Protein AF-A0A2N3D453-F1 (afdb_monomer)

Structure (mmCIF, N/CA/C/O backbone):
data_AF-A0A2N3D453-F1
#
_entry.id   AF-A0A2N3D453-F1
#
loop_
_atom_site.group_PDB
_atom_site.id
_atom_site.type_symbol
_atom_site.label_atom_id
_atom_site.label_alt_id
_atom_site.label_comp_id
_atom_site.label_asym_id
_atom_site.label_entity_id
_atom_site.label_seq_id
_atom_site.pdbx_PDB_ins_code
_atom_site.Cartn_x
_atom_site.Cartn_y
_atom_site.Cartn_z
_atom_site.occupancy
_atom_site.B_iso_or_equiv
_atom_site.auth_seq_id
_atom_site.auth_comp_id
_atom_site.auth_asym_id
_atom_site.auth_atom_id
_atom_site.pdbx_PDB_model_num
ATOM 1 N N . MET A 1 1 ? -14.803 -18.365 16.495 1.00 39.78 1 MET A N 1
ATOM 2 C CA . MET A 1 1 ? -14.904 -17.009 17.071 1.00 39.78 1 MET A CA 1
ATOM 3 C C . MET A 1 1 ? -15.376 -16.072 15.987 1.00 39.78 1 MET A C 1
ATOM 5 O O . MET A 1 1 ? -15.362 -16.473 14.824 1.00 39.78 1 MET A O 1
ATOM 9 N N . THR A 1 2 ? -15.846 -14.882 16.350 1.00 40.41 2 THR A N 1
ATOM 10 C CA . THR A 1 2 ? -15.917 -13.792 15.379 1.00 40.41 2 THR A CA 1
ATOM 11 C C . THR A 1 2 ? -14.514 -13.648 14.814 1.00 40.41 2 THR A C 1
ATOM 13 O O . THR A 1 2 ? -13.542 -13.554 15.562 1.00 40.41 2 THR A O 1
ATOM 16 N N . ARG A 1 3 ? -14.399 -13.803 13.494 1.00 49.47 3 ARG A N 1
ATOM 17 C CA . ARG A 1 3 ? -13.155 -13.505 12.787 1.00 49.47 3 ARG A CA 1
ATOM 18 C C . ARG A 1 3 ? -12.674 -12.125 13.255 1.00 49.47 3 ARG A C 1
ATOM 20 O O . ARG A 1 3 ? -13.547 -11.288 13.498 1.00 49.47 3 ARG A O 1
ATOM 27 N N . PRO A 1 4 ? -11.356 -11.882 13.383 1.00 57.12 4 PRO A N 1
ATOM 28 C CA . PRO A 1 4 ? -10.873 -10.530 13.635 1.00 57.12 4 PRO A CA 1
ATOM 29 C C . PRO A 1 4 ? -11.554 -9.585 12.642 1.00 57.12 4 PRO A C 1
ATOM 31 O O . PRO A 1 4 ? -11.646 -9.903 11.451 1.00 57.12 4 PRO A O 1
ATOM 34 N N . THR A 1 5 ? -12.115 -8.485 13.142 1.00 71.12 5 THR A N 1
ATOM 35 C CA . THR A 1 5 ? -12.783 -7.504 12.288 1.00 71.12 5 THR A CA 1
ATOM 36 C C . THR A 1 5 ? -11.718 -6.853 11.418 1.00 71.12 5 THR A C 1
ATOM 38 O O . THR A 1 5 ? -10.895 -6.076 11.893 1.00 71.12 5 THR A O 1
ATOM 41 N N . ILE A 1 6 ? -11.700 -7.217 10.137 1.00 72.12 6 ILE A N 1
ATOM 42 C CA . ILE A 1 6 ? -10.773 -6.654 9.159 1.00 72.12 6 ILE A CA 1
ATOM 43 C C . ILE A 1 6 ? -11.429 -5.412 8.574 1.00 72.12 6 ILE A C 1
ATOM 45 O O . ILE A 1 6 ? -12.421 -5.509 7.853 1.00 72.12 6 ILE A O 1
ATOM 49 N N . ILE A 1 7 ? -10.853 -4.249 8.863 1.00 77.31 7 ILE A N 1
ATOM 50 C CA . ILE A 1 7 ? -11.310 -2.974 8.315 1.00 77.31 7 ILE A CA 1
ATOM 51 C C . ILE A 1 7 ? -10.452 -2.646 7.092 1.00 77.31 7 ILE A C 1
ATOM 53 O O . ILE A 1 7 ? -9.254 -2.388 7.203 1.00 77.31 7 ILE A O 1
ATOM 57 N N . GLY A 1 8 ? -11.063 -2.663 5.908 1.00 79.62 8 GLY A N 1
ATOM 58 C CA . GLY A 1 8 ? -10.411 -2.244 4.670 1.00 79.62 8 GLY A CA 1
ATOM 59 C C . GLY A 1 8 ? -10.486 -0.729 4.491 1.00 79.62 8 GLY A C 1
ATOM 60 O O . GLY A 1 8 ? -11.542 -0.204 4.146 1.00 79.62 8 GLY A O 1
ATOM 61 N N . LEU A 1 9 ? -9.371 -0.020 4.675 1.00 77.75 9 LEU A N 1
ATOM 62 C CA . LEU A 1 9 ? -9.300 1.415 4.387 1.00 77.75 9 LEU A CA 1
ATOM 63 C C . LEU A 1 9 ? -9.117 1.651 2.881 1.00 77.75 9 LEU A C 1
ATOM 65 O O . LEU A 1 9 ? -8.085 1.313 2.307 1.00 77.75 9 LEU A O 1
ATOM 69 N N . THR A 1 10 ? -10.115 2.256 2.236 1.00 75.88 10 THR A N 1
ATOM 70 C CA . THR A 1 10 ? -10.111 2.562 0.794 1.00 75.88 10 THR A CA 1
ATOM 71 C C . THR A 1 10 ? -10.415 4.037 0.526 1.00 75.88 10 THR A C 1
ATOM 73 O O . THR A 1 10 ? -11.005 4.727 1.351 1.00 75.88 10 THR A O 1
ATOM 76 N N . GLY A 1 11 ? -10.001 4.536 -0.641 1.00 61.94 11 GLY A N 1
ATOM 77 C CA . GLY A 1 11 ? -10.171 5.927 -1.070 1.00 61.94 11 GLY A CA 1
ATOM 78 C C . GLY A 1 11 ? -9.122 6.350 -2.104 1.00 61.94 11 GLY A C 1
ATOM 79 O O . GLY A 1 11 ? -8.023 5.795 -2.142 1.00 61.94 11 GLY A O 1
ATOM 80 N N . SER A 1 12 ? -9.431 7.347 -2.934 1.00 57.06 12 SER A N 1
ATOM 81 C CA . SER A 1 12 ? -8.533 7.853 -3.987 1.00 57.06 12 SER A CA 1
ATOM 82 C C . SER A 1 12 ? -7.247 8.500 -3.442 1.00 57.06 12 SER A C 1
ATOM 84 O O . SER A 1 12 ? -7.064 8.669 -2.229 1.00 57.06 12 SER A O 1
ATOM 86 N N . ILE A 1 13 ? -6.316 8.840 -4.337 1.00 58.38 13 ILE A N 1
ATOM 87 C CA . ILE A 1 13 ? -5.075 9.559 -4.000 1.00 58.38 13 ILE A CA 1
ATOM 88 C C . ILE A 1 13 ? -5.427 10.885 -3.303 1.00 58.38 13 ILE A C 1
ATOM 90 O O . ILE A 1 13 ? -6.366 11.564 -3.703 1.00 58.38 13 ILE A O 1
ATOM 94 N N . GLY A 1 14 ? -4.709 11.227 -2.227 1.00 59.25 14 GLY A N 1
ATOM 95 C CA . GLY A 1 14 ? -4.921 12.469 -1.467 1.00 59.25 14 GLY A CA 1
ATOM 96 C C . GLY A 1 14 ? -6.113 12.472 -0.499 1.00 59.25 14 GLY A C 1
ATOM 97 O O . GLY A 1 14 ? -6.264 13.413 0.268 1.00 59.25 14 GLY A O 1
ATOM 98 N N . MET A 1 15 ? -6.920 11.408 -0.450 1.00 68.19 15 MET A N 1
ATOM 99 C CA . MET A 1 15 ? -8.155 11.355 0.353 1.00 68.19 15 MET A CA 1
ATOM 100 C C . MET A 1 15 ? -7.938 10.938 1.821 1.00 68.19 15 MET A C 1
ATOM 102 O O . MET A 1 15 ? -8.749 10.216 2.382 1.00 68.19 15 MET A O 1
ATOM 106 N N . GLY A 1 16 ? -6.804 11.283 2.438 1.00 68.56 16 GLY A N 1
ATOM 107 C CA . GLY A 1 16 ? -6.611 11.104 3.889 1.00 68.56 16 GLY A CA 1
ATOM 108 C C . GLY A 1 16 ? -6.492 9.666 4.430 1.00 68.56 16 GLY A C 1
ATOM 109 O O . GLY A 1 16 ? -6.442 9.494 5.644 1.00 68.56 16 GLY A O 1
ATOM 110 N N . LYS A 1 17 ? -6.388 8.626 3.585 1.00 82.69 17 LYS A N 1
ATOM 111 C CA . LYS A 1 17 ? -6.234 7.220 4.034 1.00 82.69 17 LYS A CA 1
ATOM 112 C C . LYS A 1 17 ? -5.098 7.023 5.038 1.00 82.69 17 LYS A C 1
ATOM 114 O O . LYS A 1 17 ? -5.311 6.423 6.082 1.00 82.69 17 LYS A O 1
ATOM 119 N N . SER A 1 18 ? -3.911 7.559 4.744 1.00 77.81 18 SER A N 1
ATOM 120 C CA . SER A 1 18 ? -2.746 7.455 5.632 1.00 77.81 18 SER A CA 1
ATOM 121 C C . SER A 1 18 ? -2.976 8.174 6.965 1.00 77.81 18 SER A C 1
ATOM 123 O O . SER A 1 18 ? -2.471 7.741 7.994 1.00 77.81 18 SER A O 1
ATOM 125 N N . THR A 1 19 ? -3.786 9.238 6.972 1.00 81.69 19 THR A N 1
ATOM 126 C CA . THR A 1 19 ? -4.189 9.940 8.198 1.00 81.69 19 THR A CA 1
ATOM 127 C C . THR A 1 19 ? -5.107 9.074 9.056 1.00 81.69 19 THR A C 1
ATOM 129 O O . THR A 1 19 ? -4.885 8.964 10.256 1.00 81.69 19 THR A O 1
ATOM 132 N N . VAL A 1 20 ? -6.101 8.426 8.449 1.00 82.00 20 VAL A N 1
ATOM 133 C CA . VAL A 1 20 ? -7.009 7.501 9.147 1.00 82.00 20 VAL A CA 1
ATOM 134 C C . VAL A 1 20 ? -6.260 6.262 9.644 1.00 82.00 20 VAL A C 1
ATOM 136 O O . VAL A 1 20 ? -6.432 5.861 10.790 1.00 82.00 20 VAL A O 1
ATOM 139 N N . ALA A 1 21 ? -5.379 5.691 8.822 1.00 82.12 21 ALA A N 1
ATOM 140 C CA . ALA A 1 21 ? -4.522 4.571 9.197 1.00 82.12 21 ALA A CA 1
ATOM 141 C C . ALA A 1 21 ? -3.655 4.901 10.427 1.00 82.12 21 ALA A C 1
ATOM 143 O O . ALA A 1 21 ? -3.597 4.113 11.366 1.00 82.12 21 ALA A O 1
ATOM 144 N N . ALA A 1 22 ? -3.056 6.096 10.477 1.00 83.06 22 ALA A N 1
ATOM 145 C CA . ALA A 1 22 ? -2.294 6.541 11.643 1.00 83.06 22 ALA A CA 1
ATOM 146 C C . ALA A 1 22 ? -3.154 6.617 12.916 1.00 83.06 22 ALA A C 1
ATOM 148 O O . ALA A 1 22 ? -2.691 6.235 13.983 1.00 83.06 22 ALA A O 1
ATOM 149 N N . MET A 1 23 ? -4.416 7.044 12.810 1.00 82.06 23 MET A N 1
ATOM 150 C CA . MET A 1 23 ? -5.330 7.100 13.958 1.00 82.06 23 MET A CA 1
ATOM 151 C C . MET A 1 23 ? -5.681 5.704 14.497 1.00 82.06 23 MET A C 1
ATOM 153 O O . MET A 1 23 ? -5.746 5.530 15.710 1.00 82.06 23 MET A O 1
ATOM 157 N N . PHE A 1 24 ? -5.857 4.701 13.627 1.00 77.69 24 PHE A N 1
ATOM 158 C CA . PHE A 1 24 ? -6.012 3.305 14.062 1.00 77.69 24 PHE A CA 1
ATOM 159 C C . PHE A 1 24 ? -4.759 2.796 14.786 1.00 77.69 24 PHE A C 1
ATOM 161 O O . PHE A 1 24 ? -4.869 2.202 15.858 1.00 77.69 24 PHE A O 1
ATOM 168 N N . ALA A 1 25 ? -3.573 3.091 14.247 1.00 75.81 25 ALA A N 1
ATOM 169 C CA . ALA A 1 25 ? -2.308 2.711 14.873 1.00 75.81 25 ALA A CA 1
ATOM 170 C C . ALA A 1 25 ? -2.106 3.383 16.246 1.00 75.81 25 ALA A C 1
ATOM 172 O O . ALA A 1 25 ? -1.713 2.718 17.202 1.00 75.81 25 ALA A O 1
ATOM 173 N N . GLU A 1 26 ? -2.427 4.676 16.375 1.00 73.88 26 GLU A N 1
ATOM 174 C CA . GLU A 1 26 ? -2.403 5.417 17.650 1.00 73.88 26 GLU A CA 1
ATOM 175 C C . GLU A 1 26 ? -3.359 4.818 18.695 1.00 73.88 26 GLU A C 1
ATOM 177 O O . GLU A 1 26 ? -3.071 4.863 19.889 1.00 73.88 26 GLU A O 1
ATOM 182 N N . ALA A 1 27 ? -4.473 4.226 18.255 1.00 67.94 27 ALA A N 1
ATOM 183 C CA . ALA A 1 27 ? -5.423 3.521 19.114 1.00 67.94 27 ALA A CA 1
ATOM 184 C C . ALA A 1 27 ? -4.988 2.082 19.470 1.00 67.94 27 ALA A C 1
ATOM 186 O O . ALA A 1 27 ? -5.757 1.341 20.080 1.00 67.94 27 ALA A O 1
ATOM 187 N N . GLY A 1 28 ? -3.773 1.668 19.093 1.00 68.12 28 GLY A N 1
ATOM 188 C CA . GLY A 1 28 ? -3.235 0.334 19.368 1.00 68.12 28 GLY A CA 1
ATOM 189 C C . GLY A 1 28 ? -3.759 -0.761 18.436 1.00 68.12 28 GLY A C 1
ATOM 190 O O . GLY A 1 28 ? -3.516 -1.940 18.687 1.00 68.12 28 GLY A O 1
ATOM 191 N N . ILE A 1 29 ? -4.463 -0.396 17.360 1.00 72.75 29 ILE A N 1
ATOM 192 C CA . ILE A 1 29 ? -4.962 -1.349 16.368 1.00 72.75 29 ILE A CA 1
ATOM 193 C C . ILE A 1 29 ? -3.864 -1.580 15.324 1.00 72.75 29 ILE A C 1
ATOM 195 O O . ILE A 1 29 ? -3.398 -0.616 14.711 1.00 72.75 29 ILE A O 1
ATOM 199 N N . PRO A 1 30 ? -3.439 -2.834 15.086 1.00 72.44 30 PRO A N 1
ATOM 200 C CA . PRO A 1 30 ? -2.438 -3.131 14.072 1.00 72.44 30 PRO A CA 1
ATOM 201 C C . PRO A 1 30 ? -2.895 -2.676 12.681 1.00 72.44 30 PRO A C 1
ATOM 203 O O . PRO A 1 30 ? -4.005 -2.984 12.247 1.00 72.44 30 PRO A O 1
ATOM 206 N N . VAL A 1 31 ? -2.008 -2.001 11.948 1.00 83.38 31 VAL A N 1
ATOM 207 C CA . VAL A 1 31 ? -2.267 -1.526 10.583 1.00 83.38 31 VAL A CA 1
ATOM 208 C C . VAL A 1 31 ? -1.306 -2.180 9.600 1.00 83.38 31 VAL A C 1
ATOM 210 O O . VAL A 1 31 ? -0.094 -2.159 9.79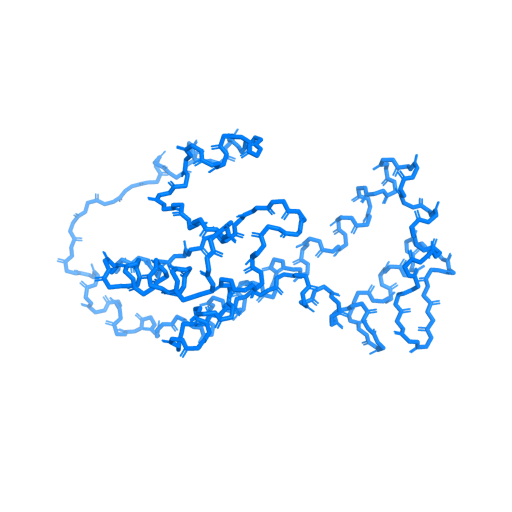8 1.00 83.38 31 VAL A O 1
ATOM 213 N N . PHE A 1 32 ? -1.859 -2.714 8.511 1.00 84.88 32 PHE A N 1
ATOM 214 C CA . PHE A 1 32 ? -1.097 -3.202 7.367 1.00 84.88 32 PHE A CA 1
ATOM 215 C C . PHE A 1 32 ? -1.178 -2.190 6.219 1.00 84.88 32 PHE A C 1
ATOM 217 O O . PHE A 1 32 ? -2.238 -2.025 5.611 1.00 84.88 32 PHE A O 1
ATOM 224 N N . ASP A 1 33 ? -0.066 -1.522 5.915 1.00 88.75 33 ASP A N 1
ATOM 225 C CA . ASP A 1 33 ? 0.046 -0.592 4.788 1.00 88.75 33 ASP A CA 1
ATOM 226 C C . ASP A 1 33 ? 0.712 -1.297 3.598 1.00 88.75 33 ASP A C 1
ATOM 228 O O . ASP A 1 33 ? 1.924 -1.505 3.569 1.00 88.75 33 ASP A O 1
ATOM 232 N N . ALA A 1 34 ? -0.095 -1.664 2.601 1.00 83.62 34 ALA A N 1
ATOM 233 C CA . ALA A 1 34 ? 0.393 -2.355 1.414 1.00 83.62 34 ALA A CA 1
ATOM 234 C C . ALA A 1 34 ? 1.418 -1.523 0.623 1.00 83.62 34 ALA A C 1
ATOM 236 O O . ALA A 1 34 ? 2.385 -2.089 0.117 1.00 83.62 34 ALA A O 1
ATOM 237 N N . ASP A 1 35 ? 1.250 -0.200 0.540 1.00 84.69 35 ASP A N 1
ATOM 238 C CA . ASP A 1 35 ? 2.171 0.658 -0.208 1.00 84.69 35 ASP A CA 1
ATOM 239 C C . ASP A 1 35 ? 3.526 0.729 0.502 1.00 84.69 35 ASP A C 1
ATOM 241 O O . ASP A 1 35 ? 4.571 0.666 -0.147 1.00 84.69 35 ASP A O 1
ATOM 245 N N . ALA A 1 36 ? 3.530 0.832 1.833 1.00 88.19 36 ALA A N 1
ATOM 246 C CA . ALA A 1 36 ? 4.760 0.803 2.623 1.00 88.19 36 ALA A CA 1
ATOM 247 C C . ALA A 1 36 ? 5.500 -0.537 2.477 1.00 88.19 36 ALA A C 1
ATOM 249 O O . ALA A 1 36 ? 6.716 -0.550 2.279 1.00 88.19 36 ALA A O 1
ATOM 250 N N . GLU A 1 37 ? 4.770 -1.652 2.497 1.00 91.94 37 GLU A N 1
ATOM 251 C CA . GLU A 1 37 ? 5.338 -2.989 2.305 1.00 91.94 37 GLU A CA 1
ATOM 252 C C . GLU A 1 37 ? 5.944 -3.157 0.906 1.00 91.94 37 GLU A C 1
ATOM 254 O O . GLU A 1 37 ? 7.070 -3.637 0.778 1.00 91.94 37 GLU A O 1
ATOM 259 N N . VAL A 1 38 ? 5.259 -2.697 -0.149 1.00 90.75 38 VAL A N 1
ATOM 260 C CA . VAL A 1 38 ? 5.803 -2.695 -1.521 1.00 90.75 38 VAL A CA 1
ATOM 261 C C . VAL A 1 38 ? 7.078 -1.863 -1.599 1.00 90.75 38 VAL A C 1
ATOM 263 O O . VAL A 1 38 ? 8.069 -2.316 -2.167 1.00 90.75 38 VAL A O 1
ATOM 266 N N . ARG A 1 39 ? 7.096 -0.672 -0.990 1.00 91.62 39 ARG A N 1
ATOM 267 C CA . ARG A 1 39 ? 8.293 0.184 -0.955 1.00 91.62 39 ARG A CA 1
ATOM 268 C C . ARG A 1 39 ? 9.466 -0.500 -0.265 1.00 91.62 39 ARG A C 1
ATOM 270 O O . ARG A 1 39 ? 10.579 -0.405 -0.766 1.00 91.62 39 ARG A O 1
ATOM 277 N N . ALA A 1 40 ? 9.221 -1.193 0.844 1.00 93.19 40 ALA A N 1
ATOM 278 C CA . ALA A 1 40 ? 10.253 -1.954 1.540 1.00 93.19 40 ALA A CA 1
ATOM 279 C C . ALA A 1 40 ? 10.769 -3.119 0.680 1.00 93.19 40 ALA A C 1
ATOM 281 O O . ALA A 1 40 ? 11.975 -3.320 0.569 1.00 93.19 40 ALA A O 1
ATOM 282 N N . MET A 1 41 ? 9.868 -3.849 0.019 1.00 95.44 41 MET A N 1
ATOM 283 C CA . MET A 1 41 ? 10.210 -4.953 -0.885 1.00 95.44 41 MET A CA 1
ATOM 284 C C . MET A 1 41 ? 10.979 -4.526 -2.140 1.00 95.44 41 MET A C 1
ATOM 286 O O . MET A 1 41 ? 11.701 -5.337 -2.716 1.00 95.44 41 MET A O 1
ATOM 290 N N . GLN A 1 42 ? 10.797 -3.282 -2.577 1.00 95.44 42 GLN A N 1
ATOM 291 C CA . GLN A 1 42 ? 11.450 -2.696 -3.748 1.00 95.44 42 GLN A CA 1
ATOM 292 C C . GLN A 1 42 ? 12.680 -1.843 -3.398 1.00 95.44 42 GLN A C 1
ATOM 294 O O . GLN A 1 42 ? 13.316 -1.322 -4.311 1.00 95.44 42 GLN A O 1
ATOM 299 N N . GLY A 1 43 ? 12.998 -1.663 -2.112 1.00 93.94 43 GLY A N 1
ATOM 300 C CA . GLY A 1 43 ? 14.156 -0.891 -1.653 1.00 93.94 43 GLY A CA 1
ATOM 301 C C . GLY A 1 43 ? 15.495 -1.626 -1.826 1.00 93.94 43 GLY A C 1
ATOM 302 O O . GLY A 1 43 ? 15.534 -2.709 -2.417 1.00 93.94 43 GLY A O 1
ATOM 303 N N . PRO A 1 44 ? 16.601 -1.073 -1.292 1.00 94.31 44 PRO A N 1
ATOM 304 C CA . PRO A 1 44 ? 17.932 -1.669 -1.411 1.00 94.31 44 PRO A CA 1
ATOM 305 C C . PRO A 1 44 ? 17.958 -3.102 -0.863 1.00 94.31 44 PRO A C 1
ATOM 307 O O . PRO A 1 44 ? 17.609 -3.337 0.293 1.00 94.31 44 PRO A O 1
ATOM 310 N N . GLY A 1 45 ? 18.349 -4.071 -1.697 1.00 91.62 45 GLY A N 1
ATOM 311 C CA . GLY A 1 45 ? 18.359 -5.495 -1.329 1.00 91.62 45 GLY A CA 1
ATOM 312 C C . GLY A 1 45 ? 16.972 -6.114 -1.099 1.00 91.62 45 GLY A C 1
ATOM 313 O O . GLY A 1 45 ? 16.874 -7.192 -0.514 1.00 91.62 45 GLY A O 1
ATOM 314 N N . GLY A 1 46 ? 15.902 -5.440 -1.524 1.00 93.62 46 GLY A N 1
ATOM 315 C CA . GLY A 1 46 ? 14.531 -5.901 -1.348 1.00 93.62 46 GLY A CA 1
ATOM 316 C C . GLY A 1 46 ? 14.215 -7.174 -2.140 1.00 93.62 46 GLY A C 1
ATOM 317 O O . GLY A 1 46 ? 14.742 -7.410 -3.226 1.00 93.62 46 GLY A O 1
ATOM 318 N N . GLU A 1 47 ? 13.315 -8.000 -1.604 1.00 94.31 47 GLU A N 1
ATOM 319 C CA . GLU A 1 47 ? 13.004 -9.329 -2.154 1.00 94.31 47 GLU A CA 1
ATOM 320 C C . GLU A 1 47 ? 12.399 -9.308 -3.566 1.00 94.31 47 GLU A C 1
ATOM 322 O O . GLU A 1 47 ? 12.505 -10.293 -4.295 1.00 94.31 47 GLU A O 1
ATOM 327 N N . LEU A 1 48 ? 11.794 -8.188 -3.977 1.00 95.19 48 LEU A N 1
ATOM 328 C CA . LEU A 1 48 ? 11.235 -8.044 -5.321 1.00 95.19 48 LEU A CA 1
ATOM 329 C C . LEU A 1 48 ? 12.273 -7.598 -6.354 1.00 95.19 48 LEU A C 1
ATOM 331 O O . LEU A 1 48 ? 12.036 -7.771 -7.547 1.00 95.19 48 LEU A O 1
ATOM 335 N N . VAL A 1 49 ? 13.414 -7.050 -5.925 1.00 96.62 49 VAL A N 1
ATOM 336 C CA . VAL A 1 49 ? 14.419 -6.461 -6.823 1.00 96.62 49 VAL A CA 1
ATOM 337 C C . VAL A 1 49 ? 14.928 -7.472 -7.863 1.00 96.62 49 VAL A C 1
ATOM 339 O O . VAL A 1 49 ? 14.863 -7.150 -9.048 1.00 96.62 49 VAL A O 1
ATOM 342 N N . PRO A 1 50 ? 15.338 -8.709 -7.508 1.00 97.00 50 PRO A N 1
ATOM 343 C CA . PRO A 1 50 ? 15.844 -9.659 -8.503 1.00 97.00 50 PRO A CA 1
ATOM 344 C C . PRO A 1 50 ? 14.781 -10.097 -9.520 1.00 97.00 50 PRO A C 1
ATOM 346 O O . PRO A 1 50 ? 15.074 -10.240 -10.704 1.00 97.00 50 PRO A O 1
ATOM 349 N N . ALA A 1 51 ? 13.540 -10.302 -9.066 1.00 96.31 51 ALA A N 1
ATOM 350 C CA . ALA A 1 51 ? 12.439 -10.718 -9.933 1.00 96.31 51 ALA A CA 1
ATOM 351 C C . ALA A 1 51 ? 12.017 -9.596 -10.894 1.00 96.31 51 ALA A C 1
ATOM 353 O O . ALA A 1 51 ? 11.742 -9.856 -12.065 1.00 96.31 51 ALA A O 1
ATOM 354 N N . ILE A 1 52 ? 12.001 -8.350 -10.408 1.00 96.56 52 ILE A N 1
ATOM 355 C CA . ILE A 1 52 ? 11.720 -7.168 -11.226 1.00 96.56 52 ILE A CA 1
ATOM 356 C C . ILE A 1 52 ? 12.836 -6.955 -12.251 1.00 96.56 52 ILE A C 1
ATOM 358 O O . ILE A 1 52 ? 12.523 -6.780 -13.421 1.00 96.56 52 ILE A O 1
ATOM 362 N N . GLU A 1 53 ? 14.109 -7.054 -11.864 1.00 97.06 53 GLU A N 1
ATOM 363 C CA . GLU A 1 53 ? 15.230 -6.910 -12.804 1.00 97.06 53 GLU A CA 1
ATOM 364 C C . GLU A 1 53 ? 15.215 -7.988 -13.894 1.00 97.06 53 GLU A C 1
ATOM 366 O O . GLU A 1 53 ? 15.441 -7.692 -15.063 1.00 97.06 53 GLU A O 1
ATOM 371 N N . ALA A 1 54 ? 14.890 -9.237 -13.547 1.00 96.81 54 ALA A N 1
ATOM 372 C CA . ALA A 1 54 ? 14.795 -10.316 -14.528 1.00 96.81 54 ALA A CA 1
ATOM 373 C C . ALA A 1 54 ? 13.660 -10.100 -15.548 1.00 96.81 54 ALA A C 1
ATOM 375 O O . ALA A 1 54 ? 13.806 -10.453 -16.718 1.00 96.81 54 ALA A O 1
ATOM 376 N N . ALA A 1 55 ? 12.528 -9.538 -15.113 1.00 95.75 55 ALA A N 1
ATOM 377 C CA . ALA A 1 55 ? 11.373 -9.275 -15.973 1.00 95.75 55 ALA A CA 1
ATOM 378 C C . ALA A 1 55 ? 11.469 -7.945 -16.741 1.00 95.75 55 ALA A C 1
ATOM 380 O O . ALA A 1 55 ? 10.888 -7.818 -17.821 1.00 95.75 55 ALA A O 1
ATOM 381 N N . PHE A 1 56 ? 12.196 -6.974 -16.185 1.00 96.38 56 PHE A N 1
ATOM 382 C CA . PHE A 1 56 ? 12.361 -5.612 -16.692 1.00 96.38 56 PHE A CA 1
ATOM 383 C C . PHE A 1 56 ? 13.831 -5.179 -16.559 1.00 96.38 56 PHE A C 1
ATOM 385 O O . PHE A 1 56 ? 14.162 -4.380 -15.677 1.00 96.38 56 PHE A O 1
ATOM 392 N N . PRO A 1 57 ? 14.739 -5.697 -17.404 1.00 96.81 57 PRO A N 1
ATOM 393 C CA . PRO A 1 57 ? 16.163 -5.404 -17.283 1.00 96.81 57 PRO A CA 1
ATOM 394 C C . PRO A 1 57 ? 16.475 -3.903 -17.327 1.00 96.81 57 PRO A C 1
ATOM 396 O O . PRO A 1 57 ? 15.891 -3.146 -18.110 1.00 96.81 57 PRO A O 1
ATOM 399 N N . GLY A 1 58 ? 17.407 -3.465 -16.482 1.00 96.31 58 GLY A N 1
ATOM 400 C CA . GLY A 1 58 ? 17.821 -2.068 -16.342 1.00 96.31 58 GLY A CA 1
ATOM 401 C C . GLY A 1 58 ? 16.865 -1.189 -15.529 1.00 96.31 58 GLY A C 1
ATOM 402 O O . GLY A 1 58 ? 17.072 0.028 -15.477 1.00 96.31 58 GLY A O 1
ATOM 403 N N . SER A 1 59 ? 15.835 -1.773 -14.909 1.00 96.50 59 SER A N 1
ATOM 404 C CA . SER A 1 59 ? 14.869 -1.061 -14.060 1.00 96.50 59 SER A CA 1
ATOM 405 C C . SER A 1 59 ? 15.226 -1.079 -12.572 1.00 96.50 59 SER A C 1
ATOM 407 O O . SER A 1 59 ? 14.490 -0.527 -11.755 1.00 96.50 59 SER A O 1
ATOM 409 N N . THR A 1 60 ? 16.354 -1.686 -12.202 1.00 96.81 60 THR A N 1
ATOM 410 C CA . THR A 1 60 ? 16.846 -1.718 -10.823 1.00 96.81 60 THR A CA 1
ATOM 411 C C . THR A 1 60 ? 18.292 -1.232 -10.706 1.00 96.81 60 THR A C 1
ATOM 413 O O . THR A 1 60 ? 19.002 -1.038 -11.696 1.00 96.81 60 THR A O 1
ATOM 416 N N . GLY A 1 61 ? 18.722 -0.989 -9.470 1.00 92.88 61 GLY A N 1
ATOM 417 C CA . GLY A 1 61 ? 20.058 -0.526 -9.129 1.00 92.88 61 GLY A CA 1
ATOM 418 C C . GLY A 1 61 ? 20.414 -0.791 -7.661 1.00 92.88 61 GLY A C 1
ATOM 419 O O . GLY A 1 61 ? 19.684 -1.495 -6.959 1.00 92.88 61 GLY A O 1
ATOM 420 N N . PRO A 1 62 ? 21.533 -0.224 -7.170 1.00 91.62 62 PRO A N 1
ATOM 421 C CA . PRO A 1 62 ? 21.990 -0.427 -5.792 1.00 91.62 62 PRO A CA 1
ATOM 422 C C . PRO A 1 62 ? 20.970 0.048 -4.745 1.00 91.62 62 PRO A C 1
ATOM 424 O O . PRO A 1 62 ? 20.896 -0.528 -3.662 1.00 91.62 62 PRO A O 1
ATOM 427 N N . ASP A 1 63 ? 20.141 1.034 -5.094 1.00 94.31 63 ASP A N 1
ATOM 428 C CA . ASP A 1 63 ? 19.099 1.579 -4.220 1.00 94.31 63 ASP A CA 1
ATOM 429 C C . ASP A 1 63 ? 17.752 0.828 -4.315 1.00 94.31 63 ASP A C 1
ATOM 431 O O . ASP A 1 63 ? 16.774 1.214 -3.672 1.00 94.31 63 ASP A O 1
ATOM 435 N N . GLY A 1 64 ? 17.686 -0.255 -5.099 1.00 96.12 64 GLY A N 1
ATOM 436 C CA . GLY A 1 64 ? 16.466 -1.014 -5.371 1.00 96.12 64 GLY A CA 1
ATOM 437 C C . GLY A 1 64 ? 15.852 -0.685 -6.733 1.00 96.12 64 GLY A C 1
ATOM 438 O O . GLY A 1 64 ? 16.563 -0.482 -7.715 1.00 96.12 64 GLY A O 1
ATOM 439 N N . VAL A 1 65 ? 14.523 -0.680 -6.820 1.00 96.50 65 VAL A N 1
ATOM 440 C CA . VAL A 1 65 ? 13.785 -0.426 -8.069 1.00 96.50 65 VAL A CA 1
ATOM 441 C C . VAL A 1 65 ? 13.830 1.056 -8.451 1.00 96.50 65 VAL A C 1
ATOM 443 O O . VAL A 1 65 ? 13.378 1.920 -7.695 1.00 96.50 65 VAL A O 1
ATOM 446 N N . ASP A 1 66 ? 14.277 1.342 -9.673 1.00 95.94 66 ASP A N 1
ATOM 447 C CA . ASP A 1 66 ? 14.181 2.655 -10.307 1.00 95.94 66 ASP A CA 1
ATOM 448 C C . ASP A 1 66 ? 12.774 2.828 -10.899 1.00 95.94 66 ASP A C 1
ATOM 450 O O . ASP A 1 66 ? 12.408 2.246 -11.923 1.00 95.94 66 ASP A O 1
ATOM 454 N N . ARG A 1 67 ? 11.952 3.636 -10.223 1.00 91.81 67 ARG A N 1
ATOM 455 C CA . ARG A 1 67 ? 10.543 3.839 -10.590 1.00 91.81 67 ARG A CA 1
ATOM 456 C C . ARG A 1 67 ? 10.355 4.562 -11.912 1.00 91.81 67 ARG A C 1
ATOM 458 O O . ARG A 1 67 ? 9.336 4.343 -12.561 1.00 91.81 67 ARG A O 1
ATOM 465 N N . GLU A 1 68 ? 11.284 5.437 -12.278 1.00 91.44 68 GLU A N 1
ATOM 466 C CA . GLU A 1 68 ? 11.202 6.176 -13.533 1.00 91.44 68 GLU A CA 1
ATOM 467 C C . GLU A 1 68 ? 11.436 5.204 -14.688 1.00 91.44 68 GLU A C 1
ATOM 469 O O . GLU A 1 68 ? 10.579 5.048 -15.561 1.00 91.44 68 GLU A O 1
ATOM 474 N N . ARG A 1 69 ? 12.530 4.438 -14.619 1.00 93.62 69 ARG A N 1
ATOM 475 C CA . ARG A 1 69 ? 12.868 3.431 -15.634 1.00 93.62 69 ARG A CA 1
ATOM 476 C C . ARG A 1 69 ? 11.838 2.318 -15.722 1.00 93.62 69 ARG A C 1
ATOM 478 O O . ARG A 1 69 ? 11.426 1.969 -16.827 1.00 93.62 69 ARG A O 1
ATOM 485 N N . LEU A 1 70 ? 11.399 1.779 -14.584 1.00 93.62 70 LEU A N 1
ATOM 486 C CA . LEU A 1 70 ? 10.349 0.763 -14.564 1.00 93.62 70 LEU A CA 1
ATOM 487 C C . LEU A 1 70 ? 9.043 1.328 -15.133 1.00 93.62 70 LEU A C 1
ATOM 489 O O . LEU A 1 70 ? 8.413 0.690 -15.971 1.00 93.62 70 LEU A O 1
ATOM 493 N N . GLY A 1 71 ? 8.670 2.5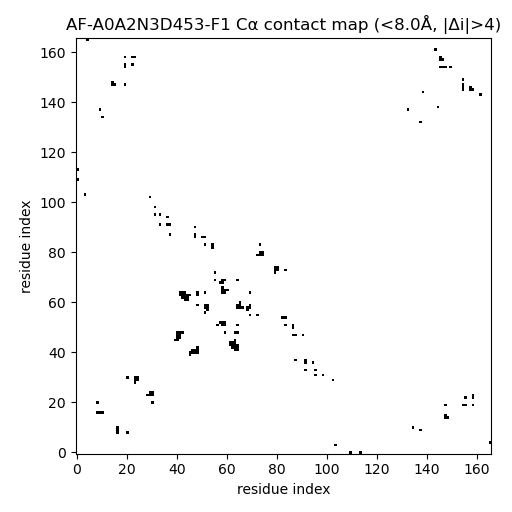47 -14.733 1.00 90.44 71 GLY A N 1
ATOM 494 C CA . GLY A 1 71 ? 7.473 3.235 -15.207 1.00 90.44 71 GLY A CA 1
ATOM 495 C C . GLY A 1 71 ? 7.428 3.370 -16.729 1.00 90.44 71 GLY A C 1
ATOM 496 O O . GLY A 1 71 ? 6.400 3.068 -17.338 1.00 90.44 71 G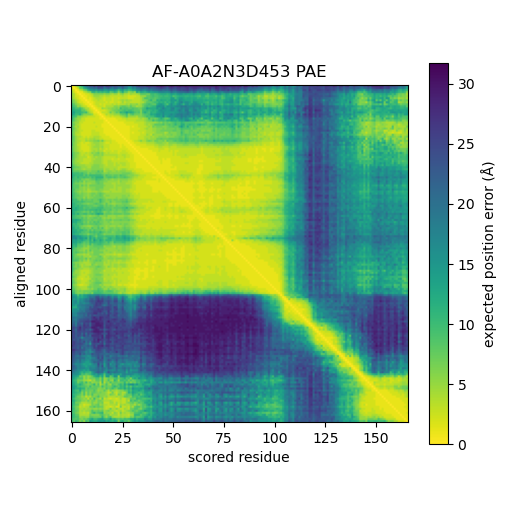LY A O 1
ATOM 497 N N . HIS A 1 72 ? 8.549 3.739 -17.354 1.00 92.81 72 HIS A N 1
ATOM 498 C CA . HIS A 1 72 ? 8.663 3.809 -18.814 1.00 92.81 72 HIS A CA 1
ATOM 499 C C . HIS A 1 72 ? 8.418 2.465 -19.514 1.00 92.81 72 HIS A C 1
ATOM 501 O O . HIS A 1 72 ? 7.903 2.458 -20.631 1.00 92.81 72 HIS A O 1
ATOM 507 N N . GLN A 1 73 ? 8.752 1.343 -18.871 1.00 90.69 73 GLN A N 1
ATOM 508 C CA . GLN A 1 73 ? 8.548 0.006 -19.432 1.00 90.69 73 GLN A CA 1
ATOM 509 C C . GLN A 1 73 ? 7.121 -0.520 -19.221 1.00 90.69 73 GLN A C 1
ATOM 511 O O . GLN A 1 73 ? 6.632 -1.279 -20.054 1.00 90.69 73 GLN A O 1
ATOM 516 N N . VAL A 1 74 ? 6.445 -0.136 -18.129 1.00 91.88 74 VAL A N 1
ATOM 517 C CA . VAL A 1 74 ? 5.170 -0.764 -17.723 1.00 91.88 74 VAL A CA 1
ATOM 518 C C . VAL A 1 74 ? 3.923 0.083 -17.966 1.00 91.88 74 VAL A C 1
ATOM 520 O O . VAL A 1 74 ? 2.858 -0.479 -18.188 1.00 91.88 74 VAL A O 1
ATOM 523 N N . PHE A 1 75 ? 3.995 1.419 -17.944 1.00 84.12 75 PHE A N 1
ATOM 524 C CA . PHE A 1 75 ? 2.771 2.239 -18.001 1.00 84.12 75 PHE A CA 1
ATOM 525 C C . PHE A 1 75 ? 2.120 2.305 -19.387 1.00 84.12 75 PHE A C 1
ATOM 527 O O . PHE A 1 75 ? 0.913 2.529 -19.481 1.00 84.12 75 PHE A O 1
ATOM 534 N N . ALA A 1 76 ? 2.895 2.115 -20.456 1.00 85.81 76 ALA A N 1
ATOM 535 C CA . ALA A 1 76 ? 2.389 2.136 -21.830 1.00 85.81 76 ALA A CA 1
ATOM 536 C C . ALA A 1 76 ? 1.997 0.743 -22.362 1.00 85.81 76 ALA A C 1
ATOM 538 O O . ALA A 1 76 ? 1.366 0.653 -23.414 1.00 85.81 76 ALA A O 1
ATOM 539 N N . ASP A 1 77 ? 2.340 -0.331 -21.645 1.00 90.25 77 ASP A N 1
ATOM 540 C CA . ASP A 1 77 ? 2.138 -1.718 -22.066 1.00 90.25 77 ASP A CA 1
ATOM 541 C C . ASP A 1 77 ? 1.342 -2.480 -20.994 1.00 90.25 77 ASP A C 1
ATOM 543 O O . ASP A 1 77 ? 1.813 -2.738 -19.887 1.00 90.25 77 ASP A O 1
ATOM 547 N N . LYS A 1 78 ? 0.106 -2.857 -21.338 1.00 89.00 78 LYS A N 1
ATOM 548 C CA . LYS A 1 78 ? -0.791 -3.590 -20.433 1.00 89.00 78 LYS A CA 1
ATOM 549 C C . LYS A 1 78 ? -0.250 -4.969 -20.062 1.00 89.00 78 LYS A C 1
ATOM 551 O O . LYS A 1 78 ? -0.464 -5.404 -18.932 1.00 89.00 78 LYS A O 1
ATOM 556 N N . ASP A 1 79 ? 0.452 -5.636 -20.972 1.00 93.69 79 ASP A N 1
ATOM 557 C CA . ASP A 1 79 ? 1.037 -6.947 -20.705 1.00 93.69 79 ASP A CA 1
ATOM 558 C C . ASP A 1 79 ? 2.262 -6.796 -19.801 1.00 93.69 79 ASP A C 1
ATOM 560 O O . ASP A 1 79 ? 2.477 -7.612 -18.905 1.00 93.69 79 ASP A O 1
ATOM 564 N N . ALA A 1 80 ? 3.048 -5.730 -19.981 1.00 90.62 80 ALA A N 1
ATOM 565 C CA . ALA A 1 80 ? 4.126 -5.376 -19.058 1.00 90.62 80 ALA A CA 1
ATOM 566 C C . ALA A 1 80 ? 3.598 -5.070 -17.655 1.00 90.62 80 ALA A C 1
ATOM 568 O O . ALA A 1 80 ? 4.123 -5.604 -16.677 1.00 90.62 80 ALA A O 1
ATOM 569 N N . LEU A 1 81 ? 2.527 -4.285 -17.547 1.00 88.44 81 LEU A N 1
ATOM 570 C CA . LEU A 1 81 ? 1.892 -4.011 -16.263 1.00 88.44 81 LEU A CA 1
ATOM 571 C C . LEU A 1 81 ? 1.396 -5.300 -15.595 1.00 88.44 81 LEU A C 1
ATOM 573 O O . LEU A 1 81 ? 1.704 -5.532 -14.429 1.00 88.44 81 LEU A O 1
ATOM 577 N N . ALA A 1 82 ? 0.725 -6.181 -16.340 1.00 87.69 82 ALA A N 1
ATOM 578 C CA . ALA A 1 82 ? 0.256 -7.464 -15.819 1.00 87.69 82 ALA A CA 1
ATOM 579 C C . ALA A 1 82 ? 1.410 -8.365 -15.339 1.00 87.69 82 ALA A C 1
ATOM 581 O O . ALA A 1 82 ? 1.291 -9.026 -14.305 1.00 87.69 82 ALA A O 1
ATOM 582 N N . ARG A 1 83 ? 2.554 -8.373 -16.042 1.00 93.50 83 ARG A N 1
ATOM 583 C CA . ARG A 1 83 ? 3.765 -9.088 -15.596 1.00 93.50 83 ARG A CA 1
ATOM 584 C C . ARG A 1 83 ? 4.311 -8.520 -14.286 1.00 93.50 83 ARG A C 1
ATOM 586 O O . ARG A 1 83 ? 4.664 -9.293 -13.398 1.00 93.50 83 ARG A O 1
ATOM 593 N N . LEU A 1 84 ? 4.360 -7.194 -14.145 1.00 90.94 84 LEU A N 1
ATOM 594 C CA . LEU A 1 84 ? 4.795 -6.553 -12.902 1.00 90.94 84 LEU A CA 1
ATOM 595 C C . LEU A 1 84 ? 3.834 -6.875 -11.748 1.00 90.94 84 LEU A C 1
ATOM 597 O O . LEU A 1 84 ? 4.271 -7.258 -10.664 1.00 90.94 84 LEU A O 1
ATOM 601 N N . GLU A 1 85 ? 2.528 -6.784 -11.985 1.00 90.75 85 GLU A N 1
ATOM 602 C CA . GLU A 1 85 ? 1.495 -7.135 -11.006 1.00 90.75 85 GLU A CA 1
ATOM 603 C C . GLU A 1 85 ? 1.597 -8.600 -10.561 1.00 90.75 85 GLU A C 1
ATOM 605 O O . GLU A 1 85 ? 1.487 -8.888 -9.368 1.00 90.75 85 GLU A O 1
ATOM 610 N N . ALA A 1 86 ? 1.879 -9.524 -11.484 1.00 92.50 86 ALA A N 1
ATOM 611 C CA . ALA A 1 86 ? 2.067 -10.942 -11.179 1.00 92.50 86 ALA A CA 1
ATOM 612 C C . ALA A 1 86 ? 3.285 -11.220 -10.279 1.00 92.50 86 ALA A C 1
ATOM 614 O O . ALA A 1 86 ? 3.300 -12.229 -9.576 1.00 92.50 86 ALA A O 1
ATOM 615 N N . ILE A 1 87 ? 4.279 -10.328 -10.264 1.00 92.25 87 ILE A N 1
ATOM 616 C CA . ILE A 1 87 ? 5.438 -10.395 -9.362 1.00 92.25 87 ILE A CA 1
ATOM 617 C C . ILE A 1 87 ? 5.091 -9.781 -7.997 1.00 92.25 87 ILE A C 1
ATOM 619 O O . ILE A 1 87 ? 5.374 -10.368 -6.952 1.00 92.25 87 ILE A O 1
ATOM 623 N N . VAL A 1 88 ? 4.453 -8.608 -7.989 1.00 90.62 88 VAL A N 1
ATOM 624 C CA . VAL A 1 88 ? 4.220 -7.819 -6.767 1.00 90.62 88 VAL A CA 1
ATOM 625 C C . VAL A 1 88 ? 3.058 -8.369 -5.931 1.00 90.62 88 VAL A C 1
ATOM 627 O O . VAL A 1 88 ? 3.171 -8.479 -4.707 1.00 90.62 88 VAL A O 1
ATOM 630 N N . HIS A 1 89 ? 1.929 -8.722 -6.554 1.00 89.44 89 HIS A N 1
ATOM 631 C CA . HIS A 1 89 ? 0.707 -9.096 -5.832 1.00 89.44 89 HIS A CA 1
ATOM 632 C C . HIS A 1 89 ? 0.865 -10.331 -4.930 1.00 89.44 89 HIS A C 1
ATOM 634 O O . HIS A 1 89 ? 0.394 -10.270 -3.787 1.00 89.44 89 HIS A O 1
ATOM 640 N N . PRO A 1 90 ? 1.527 -11.427 -5.356 1.00 89.12 90 PRO A N 1
ATOM 641 C CA . PRO A 1 90 ? 1.751 -12.575 -4.479 1.00 89.12 90 PRO A CA 1
ATOM 642 C C . PRO A 1 90 ? 2.589 -12.226 -3.245 1.00 89.12 90 PRO A C 1
ATOM 644 O O . PRO A 1 90 ? 2.254 -12.661 -2.143 1.00 89.12 90 PRO A O 1
ATOM 647 N N . ALA A 1 91 ? 3.620 -11.389 -3.394 1.00 89.00 91 ALA A N 1
ATOM 648 C CA . ALA A 1 91 ? 4.476 -10.980 -2.281 1.00 89.00 91 ALA A CA 1
ATOM 649 C C . ALA A 1 91 ? 3.710 -10.126 -1.255 1.00 89.00 91 ALA A C 1
ATOM 651 O O . ALA A 1 91 ? 3.744 -10.400 -0.053 1.00 89.00 91 ALA A O 1
ATOM 652 N N . VAL A 1 92 ? 2.908 -9.161 -1.723 1.00 87.62 92 VAL A N 1
ATOM 653 C CA . VAL A 1 92 ? 2.019 -8.372 -0.850 1.00 87.62 92 VAL A CA 1
ATOM 654 C C . VAL A 1 92 ? 0.999 -9.269 -0.144 1.00 87.62 92 VAL A C 1
ATOM 656 O O . VAL A 1 92 ? 0.715 -9.080 1.041 1.00 87.62 92 VAL A O 1
ATOM 659 N N . ALA A 1 93 ? 0.440 -10.260 -0.846 1.00 81.56 93 ALA A N 1
ATOM 660 C CA . ALA A 1 93 ? -0.498 -11.209 -0.255 1.00 81.56 93 ALA A CA 1
ATOM 661 C C . ALA A 1 93 ? 0.151 -12.058 0.847 1.00 81.56 93 ALA A C 1
ATOM 663 O O . ALA A 1 93 ? 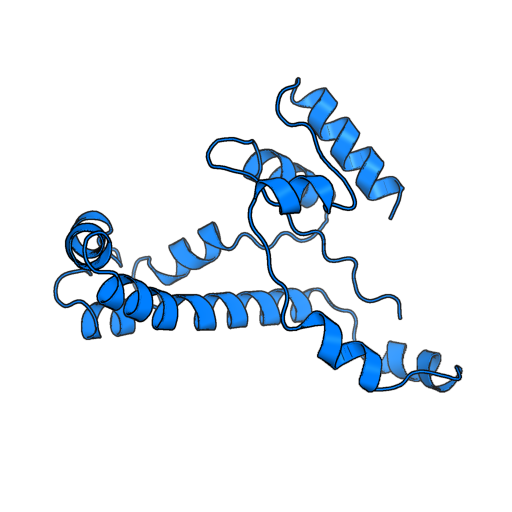-0.461 -12.227 1.903 1.00 81.56 93 ALA A O 1
ATOM 664 N N . ALA A 1 94 ? 1.384 -12.525 0.639 1.00 83.62 94 ALA A N 1
ATOM 665 C CA . ALA A 1 94 ? 2.144 -13.273 1.635 1.00 83.62 94 ALA A CA 1
ATOM 666 C C . ALA A 1 94 ? 2.429 -12.427 2.887 1.00 83.62 94 ALA A C 1
ATOM 668 O O . ALA A 1 94 ? 2.139 -12.864 4.003 1.00 83.62 94 ALA A O 1
ATOM 669 N N . ARG A 1 95 ? 2.892 -11.180 2.722 1.00 85.75 95 ARG A N 1
ATOM 670 C CA . ARG A 1 95 ? 3.127 -10.265 3.855 1.00 85.75 95 ARG A CA 1
ATOM 671 C C . ARG A 1 95 ? 1.850 -9.945 4.623 1.00 85.75 95 ARG A C 1
ATOM 673 O O . ARG A 1 95 ? 1.860 -9.938 5.854 1.00 85.75 95 ARG A O 1
ATOM 680 N N . ARG A 1 96 ? 0.734 -9.747 3.915 1.00 84.56 96 ARG A N 1
ATOM 681 C CA . ARG A 1 96 ? -0.581 -9.534 4.534 1.00 84.56 96 ARG A CA 1
ATOM 682 C C . ARG A 1 96 ? -1.031 -10.756 5.332 1.00 84.56 96 ARG A C 1
ATOM 684 O O . ARG A 1 96 ? -1.535 -10.595 6.437 1.00 84.56 96 ARG A O 1
ATOM 691 N N . ALA A 1 97 ? -0.848 -11.964 4.799 1.00 76.69 97 ALA A N 1
ATOM 692 C CA . ALA A 1 97 ? -1.187 -13.197 5.507 1.00 76.69 97 ALA A CA 1
ATOM 693 C C . ALA A 1 97 ? -0.363 -13.346 6.796 1.00 76.69 97 ALA A C 1
ATOM 695 O O . ALA A 1 97 ? -0.941 -13.527 7.864 1.00 76.69 97 ALA A O 1
ATOM 696 N N . ALA A 1 98 ? 0.956 -13.150 6.716 1.00 79.06 98 ALA A N 1
ATOM 697 C CA . ALA A 1 98 ? 1.844 -13.192 7.878 1.00 79.06 98 ALA A CA 1
ATOM 698 C C . ALA A 1 98 ? 1.525 -12.097 8.911 1.00 79.06 98 ALA A C 1
ATOM 700 O O . ALA A 1 98 ? 1.689 -12.287 10.113 1.00 79.06 98 ALA A O 1
ATOM 701 N N . PHE A 1 99 ? 1.083 -10.918 8.469 1.00 80.06 99 PHE A N 1
ATOM 702 C CA . PHE A 1 99 ? 0.593 -9.873 9.366 1.00 80.06 99 PHE A CA 1
ATOM 703 C C . PHE A 1 99 ? -0.667 -10.321 10.116 1.00 80.06 99 PHE A C 1
ATOM 705 O O . PHE A 1 99 ? -0.710 -10.239 11.339 1.00 80.06 99 PHE A O 1
ATOM 712 N N . LEU A 1 100 ? -1.665 -10.841 9.401 1.00 74.31 100 LEU A N 1
ATOM 713 C CA . LEU A 1 100 ? -2.906 -11.314 10.017 1.00 74.31 100 LEU A CA 1
ATOM 714 C C . LEU A 1 100 ? -2.661 -12.472 10.991 1.00 74.31 100 LEU A C 1
ATOM 716 O O . LEU A 1 100 ? -3.272 -12.495 12.052 1.00 74.31 100 LEU A O 1
ATOM 720 N N . GLU A 1 101 ? -1.755 -13.394 10.662 1.00 67.50 101 GLU A N 1
ATOM 721 C CA . GLU A 1 101 ? -1.374 -14.510 11.533 1.00 67.50 101 GLU A CA 1
ATOM 722 C C . GLU A 1 101 ? -0.680 -14.033 12.816 1.00 67.50 101 GLU A C 1
ATOM 724 O O . GLU A 1 101 ? -1.076 -14.428 13.909 1.00 67.50 101 GLU A O 1
ATOM 729 N N . ARG A 1 102 ? 0.291 -13.115 12.708 1.00 67.94 102 ARG A N 1
ATOM 730 C CA . ARG A 1 102 ? 0.984 -12.525 13.872 1.00 67.94 102 ARG A CA 1
ATOM 731 C C . ARG A 1 102 ? 0.055 -11.772 14.821 1.00 67.94 102 ARG A C 1
ATOM 733 O O . ARG A 1 102 ? 0.373 -11.634 15.998 1.00 67.94 102 ARG A O 1
ATOM 740 N N . HIS A 1 103 ? -1.061 -11.266 14.307 1.00 65.81 103 HIS A N 1
ATOM 741 C CA . HIS A 1 103 ? -2.057 -10.518 15.070 1.00 65.81 103 HIS A CA 1
ATOM 742 C C . HIS A 1 103 ? -3.332 -11.339 15.350 1.00 65.81 103 HIS A C 1
ATOM 744 O O . HIS A 1 103 ? -4.354 -10.770 15.736 1.00 65.81 103 HIS A O 1
ATOM 750 N N . HIS A 1 104 ? -3.272 -12.668 15.193 1.00 54.00 104 HIS A N 1
ATOM 751 C CA . HIS A 1 104 ? -4.328 -13.616 15.554 1.00 54.00 104 HIS A CA 1
ATOM 752 C C . HIS A 1 104 ? -3.941 -14.420 16.814 1.00 54.00 104 HIS A C 1
ATOM 754 O O . HIS A 1 104 ? -2.806 -14.861 16.963 1.00 54.00 104 HIS A O 1
ATOM 760 N N . GLU A 1 105 ? -4.890 -14.614 17.737 1.00 44.81 105 GLU A N 1
ATOM 761 C CA . GLU A 1 105 ? -4.716 -15.413 18.965 1.00 44.81 105 GLU A CA 1
ATOM 762 C C . GLU A 1 105 ? -4.525 -16.925 18.670 1.00 44.81 105 GLU A C 1
ATOM 764 O O . GLU A 1 105 ? -5.135 -17.431 17.721 1.00 44.81 105 GLU A O 1
ATOM 769 N N . PRO A 1 106 ? -3.757 -17.686 19.481 1.00 43.62 106 PRO A N 1
ATOM 770 C CA . PRO A 1 106 ? -3.489 -19.110 19.242 1.00 43.62 106 PRO A CA 1
ATOM 771 C C . PRO A 1 106 ? -4.732 -20.021 19.250 1.00 43.62 106 PRO A C 1
ATOM 773 O O . PRO A 1 106 ? -5.681 -19.862 20.022 1.00 43.62 106 PRO A O 1
ATOM 776 N N . GLU A 1 107 ? -4.709 -21.007 18.357 1.00 36.91 107 GLU A N 1
ATOM 777 C CA . GLU A 1 107 ? -5.821 -21.882 17.967 1.00 36.91 107 GLU A CA 1
ATOM 778 C C . GLU A 1 107 ? -6.324 -22.818 19.083 1.00 36.91 107 GLU A C 1
ATOM 780 O O . GLU A 1 107 ? -7.500 -23.180 19.133 1.00 36.91 107 GLU A O 1
ATOM 785 N N . ASP A 1 108 ? -5.464 -23.198 20.013 1.00 39.75 108 ASP A N 1
ATOM 786 C CA . ASP A 1 108 ? -5.686 -24.164 21.089 1.00 39.75 108 ASP A CA 1
ATOM 787 C C . ASP A 1 108 ? -6.690 -23.677 22.149 1.00 39.75 108 ASP A C 1
ATOM 789 O O . ASP A 1 108 ? -7.576 -24.436 22.561 1.00 39.75 108 ASP A O 1
ATOM 793 N N . VAL A 1 109 ? -6.661 -22.386 22.486 1.00 46.84 109 VAL A N 1
ATOM 794 C CA . VAL A 1 109 ? -7.669 -21.718 23.336 1.00 46.84 109 VAL A CA 1
ATOM 795 C C . VAL A 1 109 ? -9.022 -21.615 22.611 1.00 46.84 109 VAL A C 1
ATOM 797 O O . VAL A 1 109 ? -10.100 -21.671 23.211 1.00 46.84 109 VAL A O 1
ATOM 800 N N . GLN A 1 110 ? -8.971 -21.526 21.284 1.00 38.47 110 GLN A N 1
ATOM 801 C CA . GLN A 1 110 ? -10.111 -21.336 20.397 1.00 38.47 110 GLN A CA 1
ATOM 802 C C . GLN A 1 110 ? -10.881 -22.637 20.132 1.00 38.47 110 GLN A C 1
ATOM 804 O O . GLN A 1 110 ? -12.119 -22.682 20.176 1.00 38.47 110 GLN A O 1
ATOM 809 N N . ARG A 1 111 ? -10.134 -23.719 19.910 1.00 35.34 111 ARG A N 1
ATOM 810 C CA . ARG A 1 111 ? -10.629 -25.067 19.624 1.00 35.34 111 ARG A CA 1
ATOM 811 C C . ARG A 1 111 ? -11.466 -25.618 20.779 1.00 35.34 111 ARG A C 1
ATOM 813 O O . ARG A 1 111 ? -12.511 -26.218 20.534 1.00 35.34 111 ARG A O 1
ATOM 820 N N . ALA A 1 112 ? -11.083 -25.317 22.022 1.00 44.19 112 ALA A N 1
ATOM 821 C CA . ALA A 1 112 ? -11.828 -25.696 23.226 1.00 44.19 112 ALA A CA 1
ATOM 822 C C . ALA A 1 112 ? -13.242 -25.074 23.304 1.00 44.19 112 ALA A C 1
ATOM 824 O O . ALA A 1 112 ? -14.159 -25.698 23.832 1.00 44.19 112 ALA A O 1
ATOM 825 N N . ARG A 1 113 ? -13.456 -23.873 22.743 1.00 45.12 113 ARG A N 1
ATOM 826 C CA . ARG A 1 113 ? -14.767 -23.186 22.722 1.00 45.12 113 ARG A CA 1
ATOM 827 C C . ARG A 1 113 ? -15.629 -23.533 21.508 1.00 45.12 113 ARG A C 1
ATOM 829 O O . ARG A 1 113 ? -16.854 -23.505 21.601 1.00 45.12 113 ARG A O 1
ATOM 836 N N . VAL A 1 114 ? -15.018 -23.799 20.353 1.00 38.00 114 VAL A N 1
ATOM 837 C CA . VAL A 1 114 ? -15.737 -24.032 19.083 1.00 38.00 114 VAL A CA 1
ATOM 838 C C . VAL A 1 114 ? -16.356 -25.427 19.015 1.00 38.00 114 VAL A C 1
ATOM 840 O O . VAL A 1 114 ? -17.457 -25.568 18.485 1.00 38.00 114 VAL A O 1
ATOM 843 N N . LEU A 1 115 ? -15.730 -26.427 19.639 1.00 40.06 115 LEU A N 1
ATOM 844 C CA . LEU A 1 115 ? -16.292 -27.777 19.784 1.00 40.06 115 LEU A CA 1
ATOM 845 C C . LEU A 1 115 ? -17.600 -27.823 20.607 1.00 40.06 115 LEU A C 1
ATOM 847 O O . LEU A 1 115 ? -18.206 -28.882 20.733 1.00 40.06 115 LEU A O 1
ATOM 851 N N . ALA A 1 116 ? -18.072 -26.680 21.117 1.00 45.84 116 ALA A N 1
ATOM 852 C CA . ALA A 1 116 ? -19.326 -26.535 21.845 1.00 45.84 116 ALA A CA 1
ATOM 853 C C . ALA A 1 116 ? -20.507 -25.954 21.017 1.00 45.84 116 ALA A C 1
ATOM 855 O O . ALA A 1 116 ? -21.516 -25.593 21.624 1.00 45.84 116 ALA A O 1
ATOM 856 N N . ARG A 1 117 ? -20.439 -25.806 19.670 1.00 43.12 117 ARG A N 1
ATOM 857 C CA . ARG A 1 117 ? -21.507 -25.131 18.869 1.00 43.12 117 ARG A CA 1
ATOM 858 C C . ARG A 1 117 ? -22.001 -25.865 17.592 1.00 43.12 117 ARG A C 1
ATOM 860 O O . ARG A 1 117 ? -21.164 -26.371 16.850 1.00 43.12 117 ARG A O 1
ATOM 867 N N . PRO A 1 118 ? -23.314 -25.829 17.240 1.00 35.03 118 PRO A N 1
ATOM 868 C CA . PRO A 1 118 ? -23.856 -26.470 16.019 1.00 35.03 118 PRO A CA 1
ATOM 869 C C . PRO A 1 118 ? -24.099 -25.515 14.808 1.00 35.03 118 PRO A C 1
ATOM 871 O O . PRO A 1 118 ? -24.663 -24.441 15.004 1.00 35.03 118 PRO A O 1
ATOM 874 N N . GLY A 1 119 ? -23.777 -25.931 13.552 1.00 53.09 119 GLY A N 1
ATOM 875 C CA . GLY A 1 119 ? -24.514 -25.509 12.321 1.00 53.09 119 GLY A CA 1
ATOM 876 C C . GLY A 1 119 ? -23.865 -24.732 11.127 1.00 53.09 119 GLY A C 1
ATOM 877 O O . GLY A 1 119 ? -24.568 -23.911 10.546 1.00 53.09 119 GLY A O 1
ATOM 878 N N . MET A 1 120 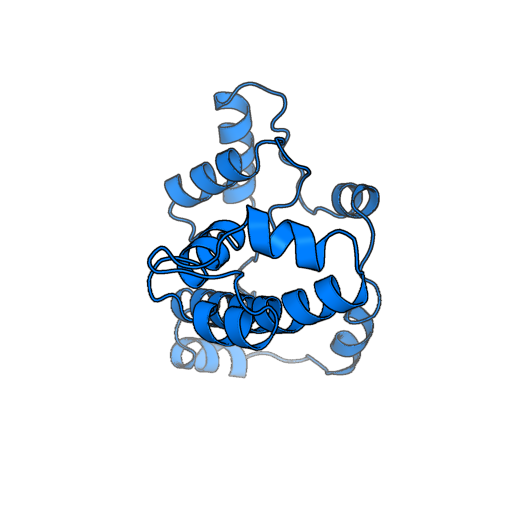? -22.610 -24.943 10.681 1.00 44.91 120 MET A N 1
ATOM 879 C CA . MET A 1 120 ? -21.987 -24.195 9.537 1.00 44.91 120 MET A CA 1
ATOM 880 C C . MET A 1 120 ? -21.691 -25.067 8.281 1.00 44.91 120 MET A C 1
ATOM 882 O O . MET A 1 120 ? -21.234 -26.195 8.450 1.00 44.91 120 MET A O 1
ATOM 886 N N . THR A 1 121 ? -21.879 -24.569 7.030 1.00 56.88 121 THR A N 1
ATOM 887 C CA . THR A 1 121 ? -21.613 -25.325 5.763 1.00 56.88 121 THR A CA 1
ATOM 888 C C . THR A 1 121 ? -20.958 -24.533 4.599 1.00 56.88 121 THR A C 1
ATOM 890 O O . THR A 1 121 ? -20.993 -23.304 4.540 1.00 56.88 121 THR A O 1
ATOM 893 N N . LYS A 1 122 ? -20.362 -25.281 3.648 1.00 43.94 122 LYS A N 1
ATOM 894 C CA . LYS A 1 122 ? -19.416 -24.865 2.582 1.00 43.94 122 LYS A CA 1
ATOM 895 C C . LYS A 1 122 ? -20.015 -24.074 1.399 1.00 43.94 122 LYS A C 1
ATOM 897 O O . LYS A 1 122 ? -19.305 -23.312 0.762 1.00 43.94 122 LYS A O 1
ATOM 902 N N . GLN A 1 123 ? -21.316 -24.177 1.131 1.00 46.06 123 GLN A N 1
ATOM 903 C CA . GLN A 1 123 ? -21.956 -23.547 -0.041 1.00 46.06 123 GLN A CA 1
ATOM 904 C C . GLN A 1 123 ? -22.049 -22.010 0.017 1.00 46.06 123 GLN A C 1
ATOM 906 O O . GLN A 1 123 ? -22.128 -21.357 -1.018 1.00 46.06 123 GLN A O 1
ATOM 911 N N . LYS A 1 124 ? -22.013 -21.408 1.213 1.00 47.84 124 LYS A N 1
ATOM 912 C CA . LYS A 1 124 ? -22.039 -19.941 1.388 1.00 47.84 124 LYS A CA 1
ATOM 913 C C . LYS A 1 124 ? -20.723 -19.253 1.005 1.00 47.84 124 LYS A C 1
ATOM 915 O O . LYS A 1 124 ? -20.702 -18.038 0.841 1.00 47.84 124 LYS A O 1
ATOM 920 N N . PHE A 1 125 ? -19.641 -20.017 0.893 1.00 40.12 125 PHE A N 1
ATOM 921 C CA . PHE A 1 125 ? -18.291 -19.516 0.651 1.00 40.12 125 PHE A CA 1
ATOM 922 C C . PHE A 1 125 ? -18.046 -19.203 -0.834 1.00 40.12 125 PHE A C 1
ATOM 924 O O . PHE A 1 125 ? -17.498 -18.152 -1.158 1.00 40.12 125 PHE A O 1
ATOM 931 N N . ASP A 1 126 ? -18.544 -20.050 -1.736 1.00 38.56 126 ASP A N 1
ATOM 932 C CA . ASP A 1 126 ? -18.215 -19.973 -3.167 1.00 38.56 126 ASP A CA 1
ATOM 933 C C . ASP A 1 126 ? -18.935 -18.823 -3.907 1.00 38.56 126 ASP A C 1
ATOM 935 O O . ASP A 1 126 ? -18.467 -18.348 -4.939 1.00 38.56 126 ASP A O 1
ATOM 939 N N . HIS A 1 127 ? -20.041 -18.301 -3.365 1.00 43.28 127 HIS A N 1
ATOM 940 C CA . HIS A 1 127 ? -20.816 -17.213 -3.985 1.00 43.28 127 HIS A CA 1
ATOM 941 C C . HIS A 1 127 ? -20.153 -15.824 -3.858 1.00 43.28 127 HIS A C 1
ATOM 943 O O . HIS A 1 127 ? -20.415 -14.924 -4.651 1.00 43.28 127 HIS A O 1
ATOM 949 N N . ILE A 1 128 ? -19.267 -15.644 -2.876 1.00 41.44 128 ILE A N 1
ATOM 950 C CA . ILE A 1 128 ? -18.640 -14.352 -2.536 1.00 41.44 128 ILE A CA 1
ATOM 951 C C . ILE A 1 128 ? -17.448 -14.041 -3.465 1.00 41.44 128 ILE A C 1
ATOM 953 O O . ILE A 1 128 ? -17.027 -12.892 -3.596 1.00 41.44 128 ILE A O 1
ATOM 957 N N . PHE A 1 129 ? -16.922 -15.060 -4.147 1.00 35.59 129 PHE A N 1
ATOM 958 C CA . PHE A 1 129 ? -15.646 -15.007 -4.855 1.00 35.59 129 PHE A CA 1
ATOM 959 C C . PHE A 1 129 ? -15.684 -14.260 -6.208 1.00 35.59 129 PHE A C 1
ATOM 961 O O . PHE A 1 129 ? -14.666 -13.717 -6.621 1.00 35.59 129 PHE A O 1
ATOM 968 N N . ASN A 1 130 ? -16.838 -14.145 -6.880 1.00 34.41 130 ASN A N 1
ATOM 969 C CA . ASN A 1 130 ? -16.893 -13.744 -8.301 1.00 34.41 130 ASN A CA 1
ATOM 970 C C . ASN A 1 130 ? -17.373 -12.304 -8.615 1.00 34.41 130 ASN A C 1
ATOM 972 O O . ASN A 1 130 ? -17.690 -12.024 -9.767 1.00 34.41 130 ASN A O 1
ATOM 976 N N . LEU A 1 131 ? -17.460 -11.372 -7.652 1.00 41.78 131 LEU A N 1
ATOM 977 C CA . LEU A 1 131 ? -18.180 -10.090 -7.861 1.00 41.78 131 LEU A CA 1
ATOM 978 C C . LEU A 1 131 ? -17.448 -8.789 -7.446 1.00 41.78 131 LEU A C 1
ATOM 980 O O . LEU A 1 131 ? -18.105 -7.830 -7.035 1.00 41.78 131 LEU A O 1
ATOM 984 N N . GLN A 1 132 ? -16.119 -8.672 -7.528 1.00 34.84 132 GLN A N 1
ATOM 985 C CA . GLN A 1 132 ? -15.466 -7.409 -7.114 1.00 34.84 132 GLN A CA 1
ATOM 986 C C . GLN A 1 132 ? -15.696 -6.227 -8.091 1.00 34.84 132 GLN A C 1
ATOM 988 O O . GLN A 1 132 ? -15.712 -6.401 -9.305 1.00 34.84 132 GLN A O 1
ATOM 993 N N . LEU A 1 133 ? -15.914 -5.019 -7.535 1.00 40.38 133 LEU A N 1
ATOM 994 C CA . LEU A 1 133 ? -16.612 -3.870 -8.155 1.00 40.38 133 LEU A CA 1
ATOM 995 C C . LEU A 1 133 ? -15.880 -2.505 -7.985 1.00 40.38 133 LEU A C 1
ATOM 997 O O . LEU A 1 133 ? -15.079 -2.329 -7.065 1.00 40.38 133 LEU A O 1
ATOM 1001 N N . HIS A 1 134 ? -16.180 -1.537 -8.874 1.00 38.28 134 HIS A N 1
ATOM 1002 C CA . HIS A 1 134 ? -15.570 -0.188 -9.000 1.00 38.28 134 HIS A CA 1
ATOM 1003 C C . HIS A 1 134 ? -15.754 0.767 -7.787 1.00 38.28 134 HIS A C 1
ATOM 1005 O O . HIS A 1 134 ? -16.659 0.599 -6.976 1.00 38.28 134 HIS A O 1
ATOM 1011 N N . ASP A 1 135 ? -14.913 1.813 -7.697 1.00 34.00 135 ASP A N 1
ATOM 1012 C CA . ASP A 1 135 ? -14.721 2.730 -6.545 1.00 34.00 135 ASP A CA 1
ATOM 1013 C C . ASP A 1 135 ? -15.988 3.424 -6.000 1.00 34.00 135 ASP A C 1
ATOM 1015 O O . ASP A 1 135 ? -16.221 3.437 -4.790 1.00 34.00 135 ASP A O 1
ATOM 1019 N N . THR A 1 136 ? -16.882 3.908 -6.864 1.00 37.06 136 THR A N 1
ATOM 1020 C CA . THR A 1 136 ? -18.169 4.504 -6.453 1.00 37.06 136 THR A CA 1
ATOM 1021 C C . THR A 1 136 ? -19.053 3.500 -5.708 1.00 37.06 136 THR A C 1
ATOM 1023 O O . THR A 1 136 ? -19.765 3.869 -4.776 1.00 37.06 136 THR A O 1
ATOM 1026 N N . HIS A 1 137 ? -18.953 2.216 -6.070 1.00 43.38 137 HIS A N 1
ATOM 1027 C CA . HIS A 1 137 ? -19.646 1.114 -5.404 1.00 43.38 137 HIS A CA 1
ATOM 1028 C C . HIS A 1 137 ? -18.919 0.631 -4.144 1.00 43.38 137 HIS A C 1
ATOM 1030 O O . HIS A 1 137 ? -19.559 0.055 -3.269 1.00 43.38 137 HIS A O 1
ATOM 1036 N N . LYS A 1 138 ? -17.614 0.903 -4.001 1.00 42.34 138 LYS A N 1
ATOM 1037 C CA . LYS A 1 138 ? -16.882 0.669 -2.743 1.00 42.34 138 LYS A CA 1
ATOM 1038 C C . LYS A 1 138 ? -17.371 1.613 -1.644 1.00 42.34 138 LYS A C 1
ATOM 1040 O O . LYS A 1 138 ? -17.550 1.173 -0.518 1.00 42.34 138 LYS A O 1
ATOM 1045 N N . ARG A 1 139 ? -17.666 2.877 -1.975 1.00 39.69 139 ARG A N 1
ATOM 1046 C CA . ARG A 1 139 ? -18.213 3.866 -1.023 1.00 39.69 139 ARG A CA 1
ATOM 1047 C C . ARG A 1 139 ? -19.642 3.567 -0.568 1.00 39.69 139 ARG A C 1
ATOM 1049 O O . ARG A 1 139 ? -19.953 3.782 0.592 1.00 39.69 139 ARG A O 1
ATOM 1056 N N . THR A 1 140 ? -20.500 3.054 -1.451 1.00 40.09 140 THR A N 1
ATOM 1057 C CA . THR A 1 140 ? -21.883 2.662 -1.099 1.00 40.09 140 THR A CA 1
ATOM 1058 C C . THR A 1 140 ? -21.963 1.350 -0.319 1.00 40.09 140 THR A C 1
ATOM 1060 O O . THR A 1 140 ? -23.003 1.051 0.255 1.00 40.09 140 THR A O 1
ATOM 1063 N N . ARG A 1 141 ? -20.888 0.552 -0.322 1.00 39.53 141 ARG A N 1
ATOM 1064 C CA . ARG A 1 141 ? -20.802 -0.757 0.345 1.00 39.53 141 ARG A CA 1
ATOM 1065 C C . ARG A 1 141 ? -19.836 -0.780 1.522 1.00 39.53 141 ARG A C 1
ATOM 1067 O O . ARG A 1 141 ? -19.605 -1.844 2.080 1.00 39.53 141 ARG A O 1
ATOM 1074 N N . ALA A 1 142 ? -19.235 0.357 1.853 1.00 40.62 142 ALA A N 1
ATOM 1075 C CA . ALA A 1 142 ? -18.450 0.468 3.062 1.00 40.62 142 ALA A CA 1
ATOM 1076 C C . ALA A 1 142 ? -19.416 0.375 4.243 1.00 40.62 142 ALA A C 1
ATOM 1078 O O . ALA A 1 142 ? -20.360 1.161 4.320 1.00 40.62 142 ALA A O 1
ATOM 1079 N N . ASP A 1 143 ? -19.173 -0.564 5.156 1.00 49.75 143 ASP A N 1
ATOM 1080 C CA . ASP A 1 143 ? -19.951 -0.667 6.395 1.00 49.75 143 ASP A CA 1
ATOM 1081 C C . ASP A 1 143 ? -19.850 0.636 7.207 1.00 49.75 143 ASP A C 1
ATOM 1083 O O . ASP A 1 143 ? -20.782 1.024 7.907 1.00 49.75 143 ASP A O 1
ATOM 1087 N N . HIS A 1 144 ? -18.738 1.364 7.032 1.00 56.94 144 HIS A N 1
ATOM 1088 C CA . HIS A 1 144 ? -18.493 2.667 7.634 1.00 56.94 144 HIS A CA 1
ATOM 1089 C C . HIS A 1 144 ? -17.741 3.596 6.672 1.00 5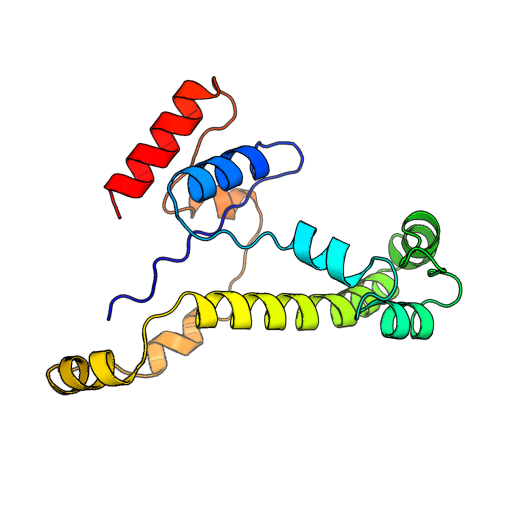6.94 144 HIS A C 1
ATOM 1091 O O . HIS A 1 144 ? -16.748 3.206 6.055 1.00 56.94 144 HIS A O 1
ATOM 1097 N N . VAL A 1 145 ? -18.190 4.851 6.573 1.00 64.75 145 VAL A N 1
ATOM 1098 C CA . VAL A 1 145 ? -17.513 5.921 5.825 1.00 64.75 145 VAL A CA 1
ATOM 1099 C C . VAL A 1 145 ? -16.902 6.897 6.824 1.00 64.75 145 VAL A C 1
ATOM 1101 O O . VAL A 1 145 ? -17.613 7.433 7.668 1.00 64.75 145 VAL A O 1
ATOM 1104 N N . ILE A 1 146 ? -15.594 7.136 6.712 1.00 67.44 146 ILE A N 1
ATOM 1105 C CA . ILE A 1 146 ? -14.885 8.163 7.483 1.00 67.44 146 ILE A CA 1
ATOM 1106 C C . ILE A 1 146 ? -14.663 9.358 6.561 1.00 67.44 146 ILE A C 1
ATOM 1108 O O . ILE A 1 146 ? -13.926 9.252 5.577 1.00 67.44 146 ILE A O 1
ATOM 1112 N N . ASP A 1 147 ? -15.306 10.484 6.862 1.00 70.19 147 ASP A N 1
ATOM 1113 C CA . ASP A 1 147 ? -15.112 11.720 6.111 1.00 70.19 147 ASP A CA 1
ATOM 1114 C C . ASP A 1 147 ? -13.796 12.381 6.531 1.00 70.19 147 ASP A C 1
ATOM 1116 O O . ASP A 1 147 ? -13.644 12.854 7.658 1.00 70.19 147 ASP A O 1
ATOM 1120 N N . THR A 1 148 ? -12.833 12.406 5.610 1.00 68.94 148 THR A N 1
ATOM 1121 C CA . THR A 1 148 ? -11.526 13.048 5.786 1.00 68.94 148 THR A CA 1
ATOM 1122 C C . THR A 1 148 ? -11.475 14.475 5.231 1.00 68.94 148 THR A C 1
ATOM 1124 O O . THR A 1 148 ? -10.411 15.086 5.270 1.00 68.94 148 THR A O 1
ATOM 1127 N N . GLY A 1 149 ? -12.576 15.000 4.680 1.00 64.69 149 GLY A N 1
ATOM 1128 C CA . GLY A 1 149 ? -12.688 16.374 4.171 1.00 64.69 149 GLY A CA 1
ATOM 1129 C C . GLY A 1 149 ? -12.928 17.432 5.257 1.00 64.69 149 GLY A C 1
ATOM 1130 O O . GLY A 1 149 ? -13.043 18.615 4.947 1.00 64.69 149 GLY A O 1
ATOM 1131 N N . THR A 1 150 ? -13.008 17.015 6.522 1.0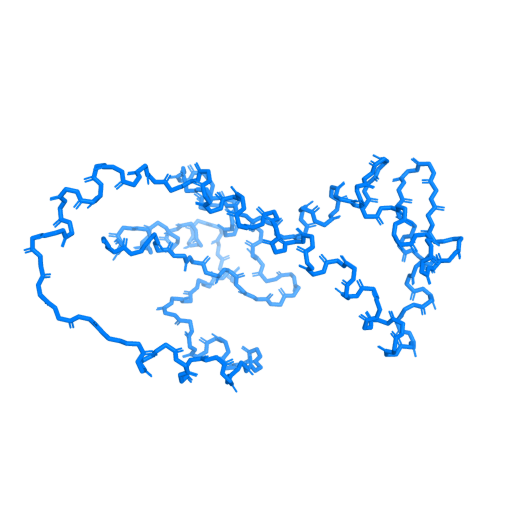0 72.94 150 THR A N 1
ATOM 1132 C CA . THR A 1 150 ? -13.224 17.863 7.704 1.00 72.94 150 THR A CA 1
ATOM 1133 C C . THR A 1 150 ? -11.918 18.121 8.477 1.00 72.94 150 THR A C 1
ATOM 1135 O O . THR A 1 150 ? -10.816 17.849 7.997 1.00 72.94 150 THR A O 1
ATOM 1138 N N . THR A 1 151 ? -12.009 18.678 9.687 1.00 80.25 151 THR A N 1
ATOM 1139 C CA . THR A 1 151 ? -10.851 18.906 10.563 1.00 80.25 151 THR A CA 1
ATOM 1140 C C . THR A 1 151 ? -10.257 17.584 11.064 1.00 80.25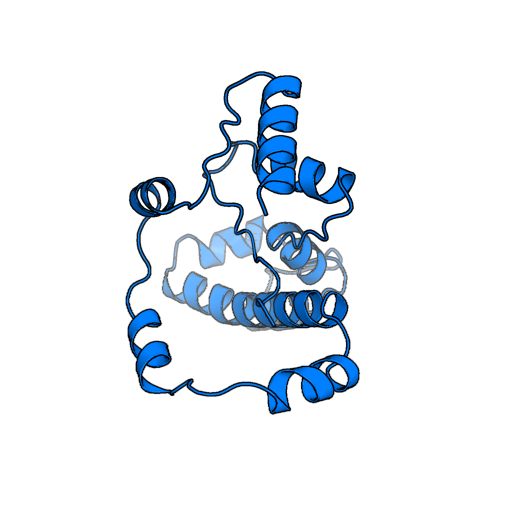 151 THR A C 1
ATOM 1142 O O . THR A 1 151 ? -10.968 16.602 11.272 1.00 80.25 151 THR A O 1
ATOM 1145 N N . ARG A 1 152 ? -8.943 17.556 11.340 1.00 74.69 152 ARG A N 1
ATOM 1146 C CA . ARG A 1 152 ? -8.259 16.361 11.886 1.00 74.69 152 ARG A CA 1
ATOM 1147 C C . ARG A 1 152 ? -8.903 15.824 13.165 1.00 74.69 152 ARG A C 1
ATOM 1149 O O . ARG A 1 152 ? -8.884 14.619 13.397 1.00 74.69 152 ARG A O 1
ATOM 1156 N N . GLU A 1 153 ? -9.428 16.715 13.992 1.00 76.06 153 GLU A N 1
ATOM 1157 C CA . GLU A 1 153 ? -10.054 16.385 15.270 1.00 76.06 153 GLU A CA 1
ATOM 1158 C C . GLU A 1 153 ? -11.400 15.679 15.061 1.00 76.06 153 GLU A C 1
ATOM 1160 O O . GLU A 1 153 ? -11.640 14.627 15.652 1.00 76.06 153 GLU A O 1
ATOM 1165 N N . ASN A 1 154 ? -12.205 16.157 14.105 1.00 72.75 154 ASN A N 1
ATOM 1166 C CA . ASN A 1 154 ? -13.450 15.507 13.694 1.00 72.75 154 ASN A CA 1
ATOM 1167 C C . ASN A 1 154 ? -13.205 14.158 13.006 1.00 72.75 154 ASN A C 1
ATOM 1169 O O . ASN A 1 154 ? -13.950 13.206 13.234 1.00 72.75 154 ASN A O 1
ATOM 1173 N N . THR A 1 155 ? -12.154 14.034 12.190 1.00 71.38 155 THR A N 1
ATOM 1174 C CA . THR A 1 155 ? -11.761 12.743 11.601 1.00 71.38 155 THR A CA 1
ATOM 1175 C C . THR A 1 155 ? -11.349 11.746 12.687 1.00 71.38 155 THR A C 1
ATOM 1177 O O . THR A 1 155 ? -11.774 10.593 12.652 1.00 71.38 155 THR A O 1
ATOM 1180 N N . ARG A 1 156 ? -10.586 12.186 13.701 1.00 73.88 156 ARG A N 1
ATOM 1181 C CA . ARG A 1 156 ? -10.206 11.331 14.839 1.00 73.88 156 ARG A CA 1
ATOM 1182 C C . ARG A 1 156 ? -11.427 10.898 15.649 1.00 73.88 156 ARG A C 1
ATOM 1184 O O . ARG A 1 156 ? -11.520 9.730 16.011 1.00 73.88 156 ARG A O 1
ATOM 1191 N N . ALA A 1 157 ? -12.379 11.797 15.887 1.00 74.00 157 ALA A N 1
ATOM 1192 C CA . ALA A 1 157 ? -13.621 11.463 16.579 1.00 74.00 157 ALA A CA 1
ATOM 1193 C C . ALA A 1 157 ? -14.430 10.385 15.832 1.00 74.00 157 ALA A C 1
ATOM 1195 O O . ALA A 1 157 ? -14.908 9.444 16.462 1.00 74.00 157 ALA A O 1
ATOM 1196 N N . GLN A 1 158 ? -14.520 10.468 14.498 1.00 80.75 158 GLN A N 1
ATOM 1197 C CA . GLN A 1 158 ? -15.169 9.441 13.671 1.00 80.75 158 GLN A CA 1
ATOM 1198 C C . GLN A 1 158 ? -14.468 8.077 13.776 1.00 80.75 158 GLN A C 1
ATOM 1200 O O . GLN A 1 158 ? -15.140 7.058 13.924 1.00 80.75 158 GLN A O 1
ATOM 1205 N N . VAL A 1 159 ? -13.129 8.048 13.752 1.00 76.94 159 VAL A N 1
ATOM 1206 C CA . VAL A 1 159 ? -12.344 6.811 13.942 1.00 76.94 159 VAL A CA 1
ATOM 1207 C C . VAL A 1 159 ? -12.612 6.200 15.318 1.00 76.94 159 VAL A C 1
ATOM 1209 O O . VAL A 1 159 ? -12.905 5.012 15.411 1.00 76.94 159 VAL A O 1
ATOM 1212 N N . MET A 1 160 ? -12.568 7.002 16.384 1.00 70.88 160 MET A N 1
ATOM 1213 C CA . MET A 1 160 ? -12.810 6.512 17.745 1.00 70.88 160 MET A CA 1
ATOM 1214 C C . MET A 1 160 ? -14.244 6.011 17.937 1.00 70.88 160 MET A C 1
ATOM 1216 O O . MET A 1 160 ? -14.449 4.998 18.602 1.00 70.88 160 MET A O 1
ATOM 1220 N N . ALA A 1 161 ? -15.229 6.681 17.333 1.00 71.88 161 ALA A N 1
ATOM 1221 C CA . ALA A 1 161 ? -16.621 6.241 17.358 1.00 71.88 161 ALA A CA 1
ATOM 1222 C C . ALA A 1 161 ? -16.807 4.894 16.647 1.00 71.88 161 ALA A C 1
ATOM 1224 O O . ALA A 1 161 ? -17.518 4.031 17.159 1.00 71.88 161 ALA A O 1
ATOM 1225 N N . LEU A 1 162 ? -16.130 4.690 15.512 1.00 76.38 162 LEU A N 1
ATOM 1226 C CA . LEU A 1 162 ? -16.106 3.399 14.831 1.00 76.38 162 LEU A CA 1
ATOM 1227 C C . LEU A 1 162 ? -15.487 2.323 15.729 1.00 76.38 162 LEU A C 1
ATOM 1229 O O . LEU A 1 162 ? -16.128 1.307 15.962 1.00 76.38 162 LEU A O 1
ATOM 1233 N N . ILE A 1 163 ? -14.301 2.563 16.294 1.00 71.38 1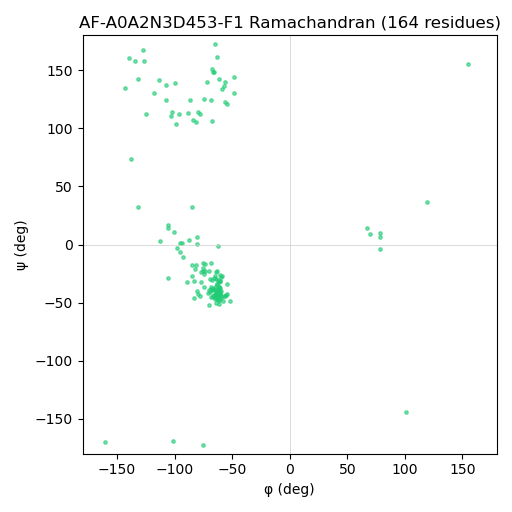63 ILE A N 1
ATOM 1234 C CA . ILE A 1 163 ? -13.631 1.606 17.193 1.00 71.38 163 ILE A CA 1
ATOM 1235 C C . ILE A 1 163 ? -14.537 1.211 18.366 1.00 71.38 163 ILE A C 1
ATOM 1237 O O . ILE A 1 163 ? -14.637 0.033 18.682 1.00 71.38 163 ILE A O 1
ATOM 1241 N N . ALA A 1 164 ? -15.226 2.174 18.983 1.00 67.75 164 ALA A N 1
ATOM 1242 C CA . ALA A 1 164 ? -16.124 1.917 20.110 1.00 67.75 164 ALA A CA 1
ATOM 1243 C C . ALA A 1 164 ? -17.390 1.117 19.737 1.00 67.75 164 ALA A C 1
ATOM 1245 O O . ALA A 1 164 ? -18.076 0.621 20.629 1.00 67.75 164 ALA A O 1
ATOM 1246 N N . SER A 1 165 ? -17.724 1.025 18.446 1.00 69.50 165 SER A N 1
ATOM 1247 C CA . SER A 1 165 ? -18.910 0.321 17.939 1.00 69.50 165 SER A CA 1
ATOM 1248 C C . SER A 1 165 ? -18.653 -1.122 17.481 1.00 69.50 165 SER A C 1
ATOM 1250 O O . SER A 1 165 ? -19.611 -1.815 17.130 1.00 69.50 165 SER A O 1
ATOM 1252 N N . LEU A 1 166 ? -17.387 -1.555 17.463 1.00 64.94 166 LEU A N 1
ATOM 1253 C CA . LEU A 1 166 ? -16.931 -2.881 17.019 1.00 64.94 166 LEU A CA 1
ATOM 1254 C C . LEU A 1 166 ? -16.716 -3.837 18.198 1.00 64.94 166 LEU A C 1
ATOM 1256 O O . LEU A 1 166 ? -16.920 -5.055 17.980 1.00 64.94 166 LEU A O 1
#

Nearest PDB structures (foldseek):
  2if2-assembly2_B  TM=7.121E-01  e=1.948E-05  Aquifex aeolicus VF5
  4i1u-assembly1_A  TM=6.944E-01  e=9.297E-06  Burkholderia vietnamiensis G4
  9bkz-assembly2_B  TM=6.246E-01  e=2.668E-04  Klebsiella aerogenes
  2f6r-assembly1_A  TM=6.981E-01  e=1.556E-03  Mus musculus

Secondary structure (DSSP, 8-state):
-PPP--------TTSSHHHHHHHHHHTT-----HHHHHHHHTSTT-TTHHHHHHHSTTSEETTEE-HHHHHHHHSS-HHHHHHHHHHHHHHHHHHHHHHHHHTS--HHHHHHHHTT-----THHHHTTTT----HHHHHHT-SS----SS-HHHHHHHHHHHHHT-

Mean predicted aligned error: 12.84 Å

Foldseek 3Di:
DPQPDDADQDDDPPQCSVLLQVLCVVVVHDDDDLVVVLCQQQAAVHVLQVVLCVLQPPQADRGGGNCVSLCVQQVVDPVSVVSSCVSRVVSSVVVVVVSSVVVDDDCVVVVVVVVPDDDDDDPVPPVVPPDDDDDVVCQVPRPDDQRPVDDSVSSSVSSVVVVVVD

Radius of gyration: 19.9 Å; Cα contacts (8 Å, |Δi|>4): 104; chains: 1; bounding box: 46×47×45 Å

Solvent-accessible surface area (backbone atoms only — not comparable to full-atom values): 10403 Å² total; per-residue (Å²): 126,84,69,81,86,79,81,82,90,80,72,65,90,89,55,42,60,71,58,54,50,50,52,42,42,75,71,71,40,91,74,87,57,67,68,59,50,51,50,56,30,30,24,57,89,16,83,45,32,67,60,47,30,74,77,40,74,82,19,49,56,86,71,10,54,38,64,68,55,38,43,72,59,24,77,86,30,71,68,45,37,51,54,50,46,67,60,49,51,59,55,54,50,52,55,51,50,56,51,53,55,76,74,49,81,70,63,73,75,49,51,72,61,53,81,74,69,92,90,87,76,74,76,74,59,68,75,70,74,82,70,90,75,60,72,78,57,47,66,77,64,42,94,71,83,80,66,60,91,60,55,74,67,60,36,48,51,50,52,52,52,50,63,76,72,111

Sequence (166 aa):
MTRPTIIGLTGSIGMGKSTVAAMFAEAGIPVFDADAEVRAMQGPGGELVPAIEAAFPGSTGPDGVDRERLGHQVFADKDALARLEAIVHPAVAARRAAFLERHHEPEDVQRARVLARPGMTKQKFDHIFNLQLHDTHKRTRADHVIDTGTTRENTRAQVMALIASL

pLDDT: mean 72.12, std 20.39, range [34.0, 97.06]